Protein AF-A0A6V7L181-F1 (afdb_monomer_lite)

Sequence (48 aa):
MMQQCPEDRPTADCLLNNAWVRGESVAEHSMTDTAKNLREFNARRKFK

Structure (mmCIF, N/CA/C/O backbone):
data_AF-A0A6V7L181-F1
#
_entry.id   AF-A0A6V7L181-F1
#
loop_
_atom_site.group_PDB
_atom_site.id
_atom_site.type_symbol
_atom_site.label_atom_id
_atom_site.label_alt_id
_atom_site.label_comp_id
_atom_site.label_asym_id
_atom_site.label_entity_id
_atom_site.label_seq_id
_atom_site.pdbx_PDB_ins_code
_atom_site.Cartn_x
_atom_site.Cartn_y
_atom_site.Cartn_z
_atom_site.occupancy
_atom_site.B_iso_or_equiv
_atom_site.auth_seq_id
_atom_site.auth_comp_id
_atom_site.auth_asym_id
_atom_site.auth_atom_id
_atom_site.pdbx_PDB_model_num
ATOM 1 N N . MET A 1 1 ? 0.300 3.198 -8.291 1.00 69.38 1 MET A N 1
ATOM 2 C CA . MET A 1 1 ? -0.940 2.382 -8.281 1.00 69.38 1 MET A CA 1
ATOM 3 C C . MET A 1 1 ? -2.184 3.252 -8.293 1.00 69.38 1 MET A C 1
ATOM 5 O O . MET A 1 1 ? -3.025 3.067 -9.156 1.00 69.38 1 MET A O 1
ATOM 9 N N . MET A 1 2 ? -2.304 4.201 -7.366 1.00 85.88 2 MET A N 1
ATOM 10 C CA . MET A 1 2 ? -3.379 5.193 -7.383 1.00 85.88 2 MET A CA 1
ATOM 11 C C . MET A 1 2 ? -2.897 6.396 -8.200 1.00 85.88 2 MET A C 1
ATOM 13 O O . MET A 1 2 ? -2.094 7.177 -7.707 1.00 85.88 2 MET A O 1
ATOM 17 N N . GLN A 1 3 ? -3.308 6.472 -9.464 1.00 91.19 3 GLN A N 1
ATOM 18 C CA . GLN A 1 3 ? -3.130 7.638 -10.336 1.00 91.19 3 GLN A CA 1
ATOM 19 C C . GLN A 1 3 ? -4.509 8.150 -10.737 1.00 91.19 3 GLN A C 1
ATOM 21 O O . GLN A 1 3 ? -5.438 7.341 -10.863 1.00 91.19 3 GLN A O 1
ATOM 26 N N . GLN A 1 4 ? -4.635 9.470 -10.891 1.00 93.00 4 GLN A N 1
ATOM 27 C CA . GLN A 1 4 ? -5.897 10.106 -11.271 1.00 93.00 4 GLN A CA 1
ATOM 28 C C . GLN A 1 4 ? -6.292 9.717 -12.699 1.00 93.00 4 GLN A C 1
ATOM 30 O O . GLN A 1 4 ? -7.430 9.309 -12.922 1.00 93.00 4 GLN A O 1
ATOM 35 N N . CYS A 1 5 ? -5.336 9.776 -13.627 1.00 94.50 5 CYS A N 1
ATOM 36 C CA . CYS A 1 5 ? -5.498 9.286 -14.989 1.00 94.50 5 CYS A CA 1
ATOM 37 C C . CYS A 1 5 ? -5.134 7.790 -15.058 1.00 94.50 5 CYS A C 1
ATOM 39 O O . CYS A 1 5 ? -4.090 7.388 -14.526 1.00 94.50 5 CYS A O 1
ATOM 41 N N . PRO A 1 6 ? -5.981 6.935 -15.661 1.00 93.50 6 PRO A N 1
ATOM 42 C CA . PRO A 1 6 ? -5.700 5.506 -15.799 1.00 93.50 6 PRO A CA 1
ATOM 43 C C . PRO A 1 6 ? -4.427 5.194 -16.590 1.00 93.50 6 PRO A C 1
ATOM 45 O O . PRO A 1 6 ? -3.750 4.220 -16.273 1.00 93.50 6 PRO A O 1
ATOM 48 N N . GLU A 1 7 ? -4.102 6.013 -17.585 1.00 94.81 7 GLU A N 1
ATOM 49 C CA . GLU A 1 7 ? -2.992 5.813 -18.522 1.00 94.81 7 GLU A CA 1
ATOM 50 C C . GLU A 1 7 ? -1.630 5.947 -17.830 1.00 94.81 7 GLU A C 1
ATOM 52 O O . GLU A 1 7 ? -0.677 5.260 -18.187 1.00 94.81 7 GLU A O 1
ATOM 57 N N . ASP A 1 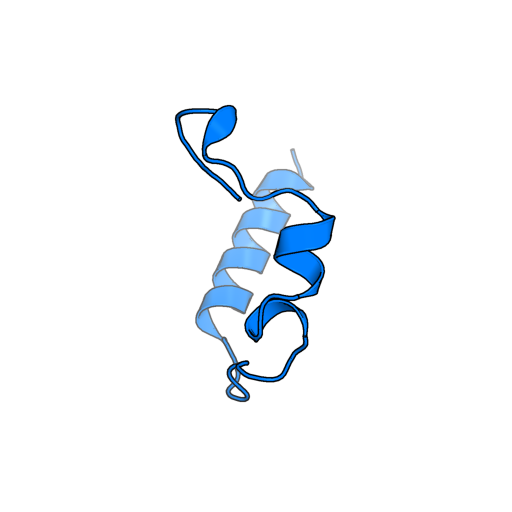8 ? -1.564 6.764 -16.778 1.00 94.38 8 ASP A N 1
ATOM 58 C CA . ASP A 1 8 ? -0.354 6.970 -15.977 1.00 94.38 8 ASP A CA 1
ATOM 59 C C . ASP A 1 8 ? -0.159 5.876 -14.916 1.00 94.38 8 ASP A C 1
ATOM 61 O O . ASP A 1 8 ? 0.851 5.834 -14.199 1.00 94.38 8 ASP A O 1
ATOM 65 N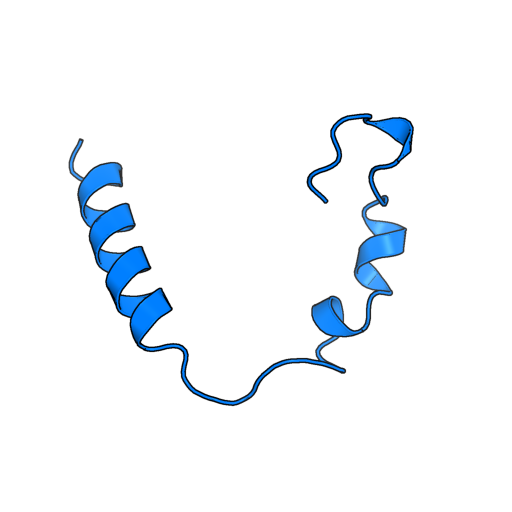 N . ARG A 1 9 ? -1.146 4.986 -14.743 1.00 95.12 9 ARG A N 1
ATOM 66 C CA . ARG A 1 9 ? -1.071 3.922 -13.747 1.00 95.12 9 ARG A CA 1
ATOM 67 C C . ARG A 1 9 ? -0.080 2.855 -14.219 1.00 95.12 9 ARG A C 1
ATOM 69 O O . ARG A 1 9 ? -0.268 2.284 -15.288 1.00 95.12 9 ARG A O 1
ATOM 76 N N . PRO A 1 10 ? 0.917 2.487 -13.395 1.00 94.94 10 PRO A N 1
ATOM 77 C CA . PRO A 1 10 ? 1.814 1.399 -13.756 1.00 94.94 10 PRO A CA 1
ATOM 78 C C . PRO A 1 10 ? 1.031 0.086 -13.875 1.00 94.94 10 PRO A C 1
ATOM 80 O O . PRO A 1 10 ? 0.162 -0.202 -13.043 1.00 94.94 10 PRO A O 1
ATOM 83 N N . THR A 1 11 ? 1.360 -0.707 -14.895 1.00 94.94 11 THR A N 1
ATOM 84 C CA . THR A 1 11 ? 0.798 -2.050 -15.078 1.00 94.94 11 THR A CA 1
ATOM 85 C C . THR A 1 11 ? 1.280 -2.993 -13.974 1.00 94.94 11 THR A C 1
ATOM 87 O O . THR A 1 11 ? 2.233 -2.699 -13.245 1.00 94.94 11 THR A O 1
ATOM 90 N N . ALA A 1 12 ? 0.629 -4.152 -13.855 1.00 95.06 12 ALA A N 1
ATOM 91 C CA . ALA A 1 12 ? 1.061 -5.194 -12.927 1.00 95.06 12 ALA A CA 1
ATOM 92 C C . ALA A 1 12 ? 2.515 -5.624 -13.199 1.00 95.06 12 ALA A C 1
ATOM 94 O O . ALA A 1 12 ? 3.325 -5.642 -12.274 1.00 95.06 12 ALA A O 1
ATOM 95 N N . ASP A 1 13 ? 2.869 -5.855 -14.466 1.00 95.81 13 ASP A N 1
ATOM 96 C CA . ASP A 1 13 ? 4.224 -6.253 -14.869 1.00 95.81 13 ASP A CA 1
ATOM 97 C C . ASP A 1 13 ? 5.272 -5.187 -14.518 1.00 95.81 13 ASP A C 1
ATOM 99 O O . ASP A 1 13 ? 6.368 -5.507 -14.052 1.00 95.81 13 ASP A O 1
ATOM 103 N N . CYS A 1 14 ? 4.931 -3.901 -14.665 1.00 94.25 14 CYS A N 1
ATOM 104 C CA . CYS A 1 14 ? 5.807 -2.812 -14.234 1.00 94.25 14 CYS A CA 1
ATOM 105 C C . CYS A 1 14 ? 6.025 -2.818 -12.713 1.00 94.25 14 CYS A C 1
ATOM 107 O O . CYS A 1 14 ? 7.141 -2.597 -12.247 1.00 94.25 14 CYS A O 1
ATOM 109 N N . LEU A 1 15 ? 4.976 -3.077 -11.928 1.00 95.19 15 LEU A N 1
ATOM 110 C CA . LEU A 1 15 ? 5.057 -3.068 -10.465 1.00 95.19 15 LEU A CA 1
ATOM 111 C C . LEU A 1 15 ? 5.837 -4.253 -9.901 1.00 95.19 15 LEU A C 1
ATOM 113 O O . LEU A 1 15 ? 6.539 -4.073 -8.911 1.00 95.19 15 LEU A O 1
ATOM 117 N N . LEU A 1 16 ? 5.770 -5.429 -10.528 1.00 95.50 16 LEU A N 1
ATOM 118 C CA . LEU A 1 16 ? 6.548 -6.599 -10.097 1.00 95.50 16 LEU A CA 1
ATOM 119 C C . LEU A 1 16 ? 8.062 -6.368 -10.180 1.00 95.50 16 LEU A C 1
ATOM 121 O O . LEU A 1 16 ? 8.825 -6.993 -9.451 1.00 95.50 16 LEU A O 1
ATOM 125 N N . ASN A 1 17 ? 8.494 -5.436 -11.027 1.00 95.38 17 ASN A N 1
ATOM 126 C CA . ASN A 1 17 ? 9.894 -5.049 -11.153 1.00 95.38 17 ASN A CA 1
ATOM 127 C C . ASN A 1 17 ? 10.306 -3.908 -10.206 1.00 95.38 17 ASN A C 1
ATOM 129 O O . ASN A 1 17 ? 11.473 -3.525 -10.185 1.00 95.38 17 ASN A O 1
ATOM 133 N N . ASN A 1 18 ? 9.386 -3.352 -9.412 1.00 95.06 18 ASN A N 1
ATOM 134 C CA . ASN A 1 18 ? 9.691 -2.270 -8.482 1.00 95.06 18 ASN A CA 1
ATOM 135 C C . ASN A 1 18 ? 10.460 -2.783 -7.247 1.00 95.06 18 ASN A C 1
ATOM 137 O O . ASN A 1 18 ? 10.059 -3.771 -6.637 1.00 95.06 18 ASN A O 1
ATOM 141 N N . ALA A 1 19 ? 11.517 -2.076 -6.830 1.00 95.62 19 ALA A N 1
ATOM 142 C CA . ALA A 1 19 ? 12.390 -2.483 -5.720 1.00 95.62 19 ALA A CA 1
ATOM 143 C C . ALA A 1 19 ? 11.654 -2.688 -4.380 1.00 95.62 19 ALA A C 1
ATOM 145 O O . ALA A 1 19 ? 12.001 -3.590 -3.619 1.00 95.62 19 ALA A O 1
ATOM 146 N N . TRP A 1 20 ? 10.614 -1.895 -4.097 1.00 94.94 20 TRP A N 1
ATOM 147 C CA . TRP A 1 20 ? 9.802 -2.067 -2.887 1.00 94.94 20 TRP A CA 1
ATOM 148 C C . TRP A 1 20 ? 8.976 -3.356 -2.950 1.00 94.94 20 TRP A C 1
ATOM 150 O O . TRP A 1 20 ? 8.928 -4.113 -1.985 1.00 94.94 20 TRP A O 1
ATOM 160 N N . VAL A 1 21 ? 8.382 -3.649 -4.113 1.00 95.00 21 VAL A N 1
ATOM 161 C CA . VAL A 1 21 ? 7.605 -4.881 -4.342 1.00 95.00 21 VAL A CA 1
ATOM 162 C C . VAL A 1 21 ? 8.509 -6.117 -4.321 1.00 95.00 21 VAL A C 1
ATOM 164 O O . VAL A 1 21 ? 8.112 -7.154 -3.797 1.00 95.00 21 VAL A O 1
ATOM 167 N N . ARG A 1 22 ? 9.739 -6.000 -4.833 1.00 95.69 22 ARG A N 1
ATOM 168 C CA . ARG A 1 22 ? 10.757 -7.063 -4.813 1.00 95.69 22 ARG A CA 1
ATOM 169 C C . ARG A 1 22 ? 11.391 -7.293 -3.439 1.00 95.69 22 ARG A C 1
ATOM 171 O O . ARG A 1 22 ? 12.150 -8.243 -3.286 1.00 95.69 22 ARG A O 1
ATOM 178 N N . GLY A 1 23 ? 11.097 -6.451 -2.448 1.00 93.69 23 GLY A N 1
ATOM 179 C CA . GLY A 1 23 ? 11.687 -6.566 -1.114 1.00 93.69 23 GLY A CA 1
ATOM 180 C C . GLY A 1 23 ? 13.125 -6.047 -1.013 1.00 93.69 23 GLY A C 1
ATOM 181 O O . GLY A 1 23 ? 13.756 -6.216 0.021 1.00 93.69 23 GLY A O 1
ATOM 182 N N . GLU A 1 24 ? 13.651 -5.411 -2.060 1.00 95.44 24 GLU A N 1
ATOM 183 C CA . GLU A 1 24 ? 15.026 -4.892 -2.102 1.00 95.44 24 GLU A CA 1
ATOM 184 C C . GLU A 1 24 ? 15.160 -3.565 -1.341 1.00 95.44 24 GLU A C 1
ATOM 186 O O . GLU A 1 24 ? 16.237 -3.212 -0.872 1.00 95.44 24 GLU A O 1
ATOM 191 N N . SER A 1 25 ? 14.057 -2.823 -1.212 1.00 90.88 25 SER A N 1
ATOM 192 C CA . SER A 1 25 ? 13.991 -1.555 -0.485 1.00 90.88 25 SER A CA 1
ATOM 193 C C . SER A 1 25 ? 12.754 -1.526 0.414 1.00 90.88 25 SER A C 1
ATOM 195 O O . SER A 1 25 ? 11.760 -0.862 0.119 1.00 90.88 25 SER A O 1
ATOM 197 N N . VAL A 1 26 ? 12.790 -2.302 1.498 1.00 93.44 26 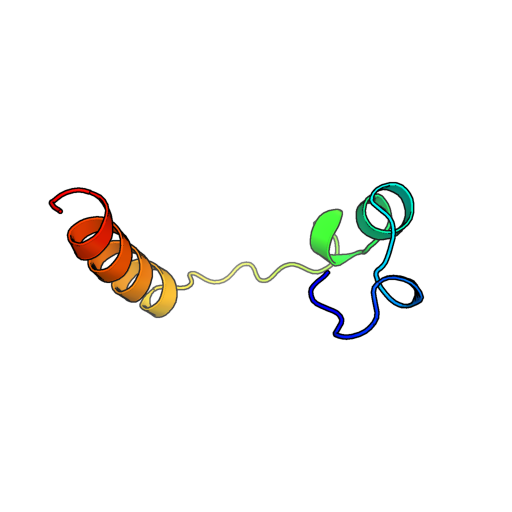VAL A N 1
ATOM 198 C CA . VAL A 1 26 ? 11.720 -2.367 2.505 1.00 93.44 26 VAL A CA 1
ATOM 199 C C . VAL A 1 26 ? 12.242 -1.955 3.873 1.00 93.44 26 VAL A C 1
ATOM 201 O O . VAL A 1 26 ? 13.415 -2.129 4.188 1.00 93.44 26 VAL A O 1
ATOM 204 N N . ALA A 1 27 ? 11.368 -1.378 4.693 1.00 91.25 27 ALA A N 1
ATOM 205 C CA . ALA A 1 27 ? 11.730 -0.998 6.047 1.00 91.25 27 ALA A CA 1
ATOM 206 C C . ALA A 1 27 ? 11.636 -2.212 6.983 1.00 91.25 27 ALA A C 1
ATOM 208 O O . ALA A 1 27 ? 10.619 -2.901 7.000 1.00 91.25 27 ALA A O 1
ATOM 209 N N . GLU A 1 28 ? 12.673 -2.445 7.786 1.00 93.44 28 GLU A N 1
ATOM 210 C CA . GLU A 1 28 ? 12.756 -3.614 8.680 1.00 93.44 28 GLU A CA 1
ATOM 211 C C . GLU A 1 28 ? 12.196 -3.350 10.085 1.00 93.44 28 GLU A C 1
ATOM 213 O O . GLU A 1 28 ? 11.895 -4.273 10.840 1.00 93.44 28 GLU A O 1
ATOM 218 N N . HIS A 1 29 ? 12.034 -2.081 10.458 1.00 94.81 29 HIS A N 1
ATOM 219 C CA . HIS A 1 29 ? 11.496 -1.701 11.760 1.00 94.81 29 HIS A CA 1
ATOM 220 C C . HIS A 1 29 ? 9.992 -1.992 11.890 1.00 94.81 29 HIS A C 1
ATOM 222 O O . HIS A 1 29 ? 9.225 -1.928 10.926 1.00 94.81 29 HIS A O 1
ATOM 228 N N . SER A 1 30 ? 9.562 -2.248 13.126 1.00 94.69 30 SER A N 1
ATOM 229 C CA . SER A 1 30 ? 8.151 -2.442 13.461 1.00 94.69 30 SER A CA 1
ATOM 230 C C . SER A 1 30 ? 7.335 -1.162 13.253 1.00 94.69 30 SER A C 1
ATOM 232 O O . SER A 1 30 ? 7.692 -0.098 13.753 1.00 94.69 30 SER A O 1
ATOM 234 N N . MET A 1 31 ? 6.190 -1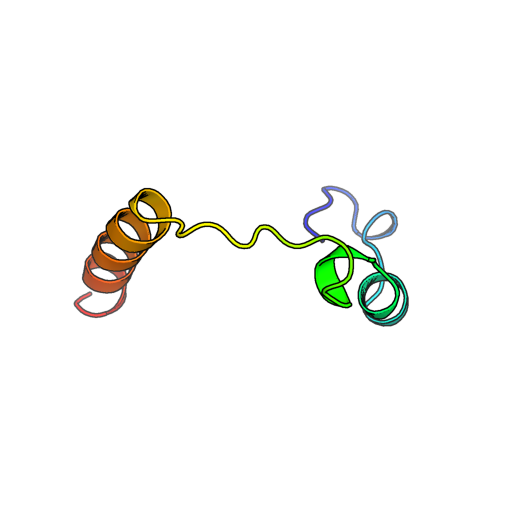.281 12.573 1.00 96.50 31 MET A N 1
ATOM 235 C CA . MET A 1 31 ? 5.245 -0.183 12.337 1.00 96.50 31 MET A CA 1
ATOM 236 C C . MET A 1 31 ? 4.096 -0.215 13.359 1.00 96.50 31 MET A C 1
ATOM 238 O O . MET A 1 31 ? 2.939 -0.495 13.025 1.00 96.50 31 MET A O 1
ATOM 242 N N . THR A 1 32 ? 4.408 0.037 14.632 1.00 97.00 32 THR A N 1
ATOM 243 C CA . THR A 1 32 ? 3.450 -0.085 15.750 1.00 97.00 32 THR A CA 1
ATOM 244 C C . THR A 1 32 ? 2.211 0.797 15.587 1.00 97.00 32 THR A C 1
ATOM 246 O O . THR A 1 32 ? 1.094 0.350 15.860 1.00 97.00 32 THR A O 1
ATOM 249 N N . ASP A 1 33 ? 2.377 2.016 15.075 1.00 97.00 33 ASP A N 1
ATOM 250 C CA . ASP A 1 33 ? 1.264 2.946 14.852 1.00 97.00 33 ASP A CA 1
ATOM 251 C C . ASP A 1 33 ? 0.330 2.456 13.742 1.00 97.00 33 ASP A C 1
ATOM 253 O O . ASP A 1 33 ? -0.897 2.505 13.870 1.00 97.00 33 ASP A O 1
ATOM 257 N N . THR A 1 34 ? 0.897 1.892 12.673 1.00 97.00 34 THR A N 1
ATOM 258 C CA . THR A 1 34 ? 0.125 1.249 11.604 1.00 97.00 34 THR A CA 1
ATOM 259 C C . THR A 1 34 ? -0.678 0.073 12.148 1.00 97.00 34 THR A C 1
ATOM 261 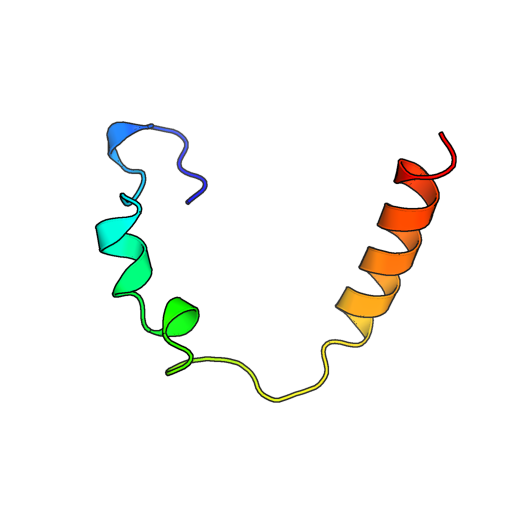O O . THR A 1 34 ? -1.860 -0.054 11.824 1.00 97.00 34 THR A O 1
ATOM 264 N N . ALA A 1 35 ? -0.088 -0.751 13.020 1.00 97.12 35 ALA A N 1
ATOM 265 C CA . ALA A 1 35 ? -0.793 -1.867 13.648 1.00 97.12 35 ALA A CA 1
ATOM 266 C C . ALA A 1 35 ? -1.990 -1.396 14.498 1.00 97.12 35 ALA A C 1
ATOM 268 O O . ALA A 1 35 ? -3.073 -1.990 14.422 1.00 97.12 35 ALA A O 1
ATOM 269 N N . LYS A 1 36 ? -1.834 -0.301 15.257 1.00 97.69 36 LYS A N 1
ATOM 270 C CA . LYS A 1 36 ? -2.929 0.319 16.022 1.00 97.69 36 LYS A CA 1
ATOM 271 C C . LYS A 1 36 ? -4.066 0.778 15.104 1.00 97.69 36 LYS A C 1
ATOM 273 O O . LYS A 1 36 ? -5.212 0.373 15.306 1.00 97.69 36 LYS A O 1
ATOM 278 N N . ASN A 1 37 ? -3.751 1.549 14.066 1.00 97.50 37 ASN A N 1
ATOM 279 C CA . ASN A 1 37 ? -4.754 2.059 13.125 1.00 97.50 37 ASN A CA 1
ATOM 280 C C . ASN A 1 37 ? -5.469 0.925 12.373 1.00 97.50 37 ASN A C 1
ATOM 282 O O . ASN A 1 37 ? -6.682 0.978 12.159 1.00 97.50 37 ASN A O 1
ATOM 286 N N . LEU A 1 38 ? -4.746 -0.145 12.027 1.00 97.25 38 LEU A N 1
ATOM 287 C CA . LEU A 1 38 ? -5.323 -1.315 11.368 1.00 97.25 38 LEU A CA 1
ATOM 288 C C . LEU A 1 38 ? -6.312 -2.061 12.277 1.00 97.25 38 LEU A C 1
ATOM 290 O O . LEU A 1 38 ? -7.336 -2.555 11.795 1.00 97.25 38 LEU A O 1
ATOM 294 N N . ARG A 1 39 ? -6.053 -2.119 13.591 1.00 96.12 39 ARG A N 1
ATOM 295 C CA . ARG A 1 39 ? -6.998 -2.680 14.571 1.00 96.12 39 ARG A CA 1
ATOM 296 C C . ARG A 1 39 ? -8.303 -1.882 14.594 1.00 96.12 39 ARG A C 1
ATOM 298 O O 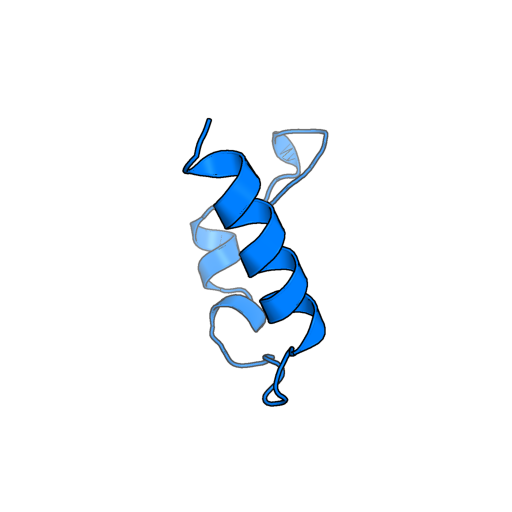. ARG A 1 39 ? -9.371 -2.485 14.505 1.00 96.12 39 ARG A O 1
ATOM 305 N N . GLU A 1 40 ? -8.225 -0.555 14.667 1.00 95.88 40 GLU A N 1
ATOM 306 C CA . GLU A 1 40 ? -9.410 0.316 14.670 1.00 95.88 40 GLU A CA 1
ATOM 307 C C . GLU A 1 40 ? -10.205 0.210 13.363 1.00 95.88 40 GLU A C 1
ATOM 309 O O . GLU A 1 40 ? -11.427 0.051 13.387 1.00 95.88 40 GLU A O 1
ATOM 314 N N . PHE A 1 41 ? -9.516 0.229 12.218 1.00 96.56 41 PHE A N 1
ATOM 315 C CA . PHE A 1 41 ? -10.140 0.040 10.909 1.00 96.56 41 PHE A CA 1
ATOM 316 C C . PHE A 1 41 ? -10.874 -1.305 10.817 1.00 96.56 41 PHE A C 1
ATOM 318 O O . PHE A 1 41 ? -12.024 -1.365 10.377 1.00 96.56 41 PHE A O 1
ATOM 325 N N . ASN A 1 42 ? -10.241 -2.389 11.274 1.00 96.81 42 ASN A N 1
ATOM 326 C CA . ASN A 1 42 ? -10.845 -3.718 11.257 1.00 96.81 42 ASN A CA 1
ATOM 327 C C . ASN A 1 42 ? -12.057 -3.827 12.183 1.00 96.81 42 ASN A C 1
ATOM 329 O O . ASN A 1 42 ? -13.035 -4.464 11.793 1.00 96.81 42 ASN A O 1
ATOM 333 N N . ALA A 1 43 ? -12.019 -3.195 13.358 1.00 95.31 43 ALA A N 1
ATOM 334 C CA . ALA A 1 43 ? -13.167 -3.144 14.256 1.00 95.31 43 ALA A CA 1
ATOM 335 C C . ALA A 1 43 ? -14.366 -2.460 13.578 1.00 95.31 43 ALA A C 1
ATOM 337 O O . ALA A 1 43 ? -15.459 -3.019 13.547 1.00 95.31 43 ALA A O 1
ATOM 338 N N . ARG A 1 44 ? -14.144 -1.307 12.930 1.00 94.62 44 ARG A N 1
ATOM 339 C CA . ARG A 1 44 ? -15.199 -0.587 12.194 1.00 94.62 44 ARG A CA 1
ATOM 340 C C . ARG A 1 44 ? -15.748 -1.381 11.007 1.00 94.62 44 ARG A C 1
ATOM 342 O O . ARG A 1 44 ? -16.935 -1.299 10.720 1.00 94.62 44 ARG A O 1
ATOM 349 N N . ARG A 1 45 ? -14.891 -2.114 10.286 1.00 95.19 45 ARG A N 1
ATOM 350 C CA . ARG A 1 45 ? -15.281 -2.832 9.060 1.00 95.19 45 ARG A CA 1
ATOM 351 C C . ARG A 1 45 ? -15.983 -4.162 9.327 1.00 95.19 45 ARG A C 1
ATOM 353 O O . ARG A 1 45 ? -16.853 -4.532 8.550 1.00 95.19 45 ARG A O 1
ATOM 360 N N . LYS A 1 46 ? -15.551 -4.919 10.341 1.00 90.56 46 LYS A N 1
ATOM 361 C CA . LYS A 1 46 ? -16.042 -6.287 10.593 1.00 90.56 46 LYS A CA 1
ATOM 362 C C . LYS A 1 46 ? -17.301 -6.339 11.451 1.00 90.56 46 LYS A C 1
ATOM 364 O O . LYS A 1 46 ? -18.047 -7.297 11.325 1.00 90.56 46 LYS A O 1
ATOM 369 N N . PHE A 1 47 ? -17.499 -5.353 12.321 1.00 80.94 47 PHE A N 1
ATOM 370 C CA . PHE A 1 47 ? -18.640 -5.292 13.238 1.00 80.94 47 PHE A CA 1
ATOM 371 C C . PHE A 1 47 ? -19.698 -4.272 12.785 1.00 80.94 47 PHE A C 1
ATOM 373 O O . PHE A 1 47 ? -20.405 -3.707 13.615 1.00 80.94 47 PHE A O 1
ATOM 380 N N . LYS A 1 48 ? -19.767 -4.017 11.474 1.00 57.72 48 LYS A N 1
ATOM 381 C CA . LYS A 1 48 ? -20.863 -3.303 10.815 1.00 57.72 48 LYS A CA 1
ATOM 382 C C . LYS A 1 48 ? -21.884 -4.322 10.327 1.00 57.72 48 LYS A C 1
ATOM 384 O O . LYS A 1 48 ? -23.087 -4.008 10.418 1.00 57.72 48 LYS A O 1
#

pLDDT: mean 93.2, std 6.92, range [57.72, 97.69]

Radius of gyration: 15.56 Å; chains: 1; bounding box: 36×17×34 Å

Secondary structure (DSSP, 8-state):
---SSGGGSPPHHHHHTSTTTTTSS---S--HHHHHHHHHHHHHHH--

Organism: NCBI:txid1563983

Foldseek 3Di:
DDDPDPVPDDDPVRVCPDCVVVVNDDDPDDPVVVVVVVVVVCCVPVVD